Protein AF-A0A354GLH9-F1 (afdb_monomer_lite)

Secondary structure (DSSP, 8-state):
-EE-TTS-SS--EEEEEEEEE-SPPBTTSSS-EE---B-HHHHHHHHHSSS-EEEEEEETTTTEEEEEEE-TT--S-BS-EESTTB--HHHHHHHHHHHHHHHHHS-------S---

Structure (mmCIF, N/CA/C/O backbone):
data_AF-A0A354GLH9-F1
#
_entry.id   AF-A0A354GLH9-F1
#
loop_
_atom_site.group_PDB
_atom_site.id
_atom_site.type_symbol
_atom_site.label_atom_id
_atom_site.label_alt_id
_atom_site.label_comp_id
_atom_site.label_asym_id
_atom_site.label_entity_id
_atom_site.label_seq_id
_atom_site.pdbx_PDB_ins_code
_atom_site.Cartn_x
_atom_site.Cartn_y
_atom_site.Cartn_z
_atom_site.occupancy
_atom_site.B_iso_or_equiv
_atom_site.auth_seq_id
_atom_site.auth_comp_id
_atom_site.auth_asym_id
_atom_site.auth_atom_id
_atom_site.pdbx_PDB_model_num
ATOM 1 N N . MET A 1 1 ? 6.082 -9.699 -3.988 1.00 81.69 1 MET A N 1
ATOM 2 C CA . MET A 1 1 ? 6.495 -8.960 -5.196 1.00 81.69 1 MET A CA 1
ATOM 3 C C . MET A 1 1 ? 5.298 -8.926 -6.119 1.00 81.69 1 MET A C 1
ATOM 5 O O . MET A 1 1 ? 4.568 -9.909 -6.139 1.00 81.69 1 MET A O 1
ATOM 9 N N . VAL A 1 2 ? 5.066 -7.808 -6.795 1.00 87.75 2 VAL A N 1
ATOM 10 C CA . VAL A 1 2 ? 3.996 -7.655 -7.785 1.00 87.75 2 VAL A CA 1
ATOM 11 C C . VAL A 1 2 ? 4.639 -7.186 -9.077 1.00 87.75 2 VAL A C 1
ATOM 13 O O . VAL A 1 2 ? 5.417 -6.235 -9.053 1.00 87.75 2 VAL A O 1
ATOM 16 N N . GLU A 1 3 ? 4.336 -7.865 -10.172 1.00 87.81 3 GLU A N 1
ATOM 17 C CA . GLU A 1 3 ? 4.896 -7.603 -11.495 1.00 87.81 3 GLU A CA 1
ATOM 18 C C . GLU A 1 3 ? 3.868 -6.892 -12.374 1.00 87.81 3 GLU A C 1
ATOM 20 O O . GLU A 1 3 ? 2.664 -7.142 -12.280 1.00 87.81 3 GLU A O 1
ATOM 25 N N . LEU A 1 4 ? 4.344 -5.991 -13.230 1.00 88.00 4 LEU A N 1
ATOM 26 C CA . LEU A 1 4 ? 3.528 -5.363 -14.259 1.00 88.00 4 LEU A CA 1
ATOM 27 C C . LEU A 1 4 ? 3.606 -6.235 -15.509 1.00 88.00 4 LEU A C 1
ATOM 29 O O . LEU A 1 4 ? 4.590 -6.193 -16.246 1.00 88.00 4 LEU A O 1
ATOM 33 N N . VAL A 1 5 ? 2.556 -7.020 -15.733 1.00 85.62 5 VAL A N 1
ATOM 34 C CA . VAL A 1 5 ? 2.383 -7.802 -16.964 1.00 85.62 5 VAL A CA 1
ATOM 35 C C . VAL A 1 5 ? 2.208 -6.845 -18.154 1.00 85.62 5 VAL A C 1
ATOM 37 O O . VAL A 1 5 ? 1.717 -5.725 -17.987 1.00 85.62 5 VAL A O 1
ATOM 40 N N . ASP A 1 6 ? 2.658 -7.267 -19.338 1.00 77.44 6 ASP A N 1
ATOM 41 C CA . ASP A 1 6 ? 2.554 -6.533 -20.613 1.00 77.44 6 ASP A CA 1
ATOM 42 C C . ASP A 1 6 ? 3.274 -5.170 -20.662 1.00 77.44 6 ASP A C 1
ATOM 44 O O . ASP A 1 6 ? 2.949 -4.297 -21.467 1.00 77.44 6 ASP A O 1
ATOM 48 N N . ALA A 1 7 ? 4.284 -4.967 -19.812 1.00 76.94 7 ALA A N 1
ATOM 49 C CA . ALA A 1 7 ? 5.022 -3.705 -19.725 1.00 76.94 7 ALA A CA 1
ATOM 50 C C . ALA A 1 7 ? 6.264 -3.599 -20.643 1.00 76.94 7 ALA A C 1
ATOM 52 O O . ALA A 1 7 ? 6.912 -2.549 -20.647 1.00 76.94 7 ALA A O 1
ATOM 53 N N . GLY A 1 8 ? 6.579 -4.628 -21.442 1.00 73.31 8 GLY A N 1
ATOM 54 C CA . GLY A 1 8 ? 7.678 -4.631 -22.422 1.00 73.31 8 GLY A CA 1
ATOM 55 C C . GLY A 1 8 ? 8.687 -5.773 -22.229 1.00 73.31 8 GLY A C 1
ATOM 56 O O . GLY A 1 8 ? 8.354 -6.804 -21.655 1.00 73.31 8 GLY A O 1
ATOM 57 N N . GLU A 1 9 ? 9.919 -5.594 -22.728 1.00 69.81 9 GLU A N 1
ATOM 58 C CA . GLU A 1 9 ? 10.998 -6.609 -22.670 1.00 69.81 9 GLU A CA 1
ATOM 59 C C . GLU A 1 9 ? 11.558 -6.846 -21.258 1.00 69.81 9 GLU A C 1
ATOM 61 O O . GLU A 1 9 ? 12.045 -7.932 -20.940 1.00 69.81 9 GLU A O 1
ATOM 66 N N . LEU A 1 10 ? 11.503 -5.823 -20.405 1.00 75.94 10 LEU A N 1
ATOM 67 C CA . LEU A 1 10 ? 11.776 -5.927 -18.977 1.00 75.94 10 LEU A CA 1
ATOM 68 C C . LEU A 1 10 ? 10.444 -5.836 -18.241 1.00 75.94 10 LEU A C 1
ATOM 70 O O . LEU A 1 10 ? 9.604 -5.022 -18.616 1.00 75.94 10 LEU A O 1
ATOM 74 N N . THR A 1 11 ? 10.275 -6.638 -17.191 1.00 85.00 11 THR A N 1
ATOM 75 C CA . THR A 1 11 ? 9.060 -6.659 -16.366 1.00 85.00 11 THR A CA 1
ATOM 76 C C . THR A 1 11 ? 9.261 -5.786 -15.118 1.00 85.00 11 THR A C 1
ATOM 78 O O . THR A 1 11 ? 9.877 -6.244 -14.151 1.00 85.00 11 THR A O 1
ATOM 81 N N . PRO A 1 12 ? 8.789 -4.520 -15.099 1.00 90.19 12 PRO A N 1
ATOM 82 C CA . PRO A 1 12 ? 8.690 -3.712 -13.893 1.00 90.19 12 PRO A CA 1
ATOM 83 C C . PRO A 1 12 ? 8.024 -4.465 -12.745 1.00 90.19 12 PRO A C 1
ATOM 85 O O . PRO A 1 12 ? 7.051 -5.192 -12.941 1.00 90.19 12 PRO A O 1
ATOM 88 N N . PHE A 1 13 ? 8.495 -4.227 -11.526 1.00 92.44 13 PHE A N 1
ATOM 89 C CA . PHE A 1 13 ? 7.903 -4.813 -10.329 1.00 92.44 13 PHE A CA 1
ATOM 90 C C . PHE A 1 13 ? 7.911 -3.844 -9.150 1.00 92.44 13 PHE A C 1
ATOM 92 O O . PHE A 1 13 ? 8.647 -2.861 -9.115 1.00 92.44 13 PHE A O 1
ATOM 99 N N . PHE A 1 14 ? 7.119 -4.141 -8.134 1.00 94.75 14 PHE A N 1
ATOM 100 C CA . PHE A 1 14 ? 7.184 -3.453 -6.853 1.00 94.75 14 PHE A CA 1
ATOM 101 C C . PHE A 1 14 ? 6.998 -4.425 -5.693 1.00 94.75 14 PHE A C 1
ATOM 103 O O . PHE A 1 14 ? 6.565 -5.573 -5.852 1.00 94.75 14 PHE A O 1
ATOM 110 N N . PHE A 1 15 ? 7.327 -3.962 -4.492 1.00 95.19 15 PHE A N 1
ATOM 111 C CA . PHE A 1 15 ? 7.044 -4.689 -3.262 1.00 95.19 15 PHE A CA 1
ATOM 112 C C . PHE A 1 15 ? 5.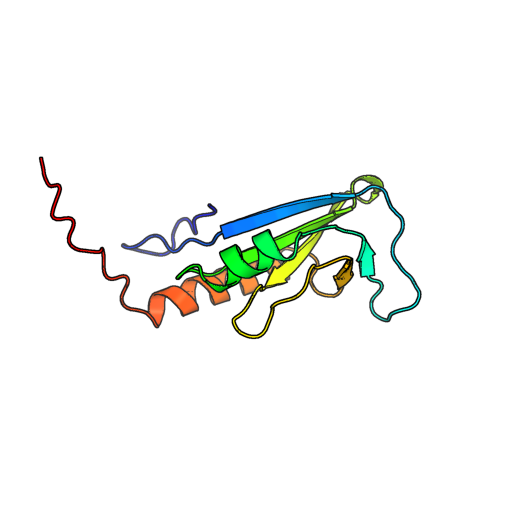909 -4.019 -2.504 1.00 95.19 15 PHE A C 1
ATOM 114 O O . PHE A 1 15 ? 5.879 -2.803 -2.342 1.00 95.19 15 PHE A O 1
ATOM 121 N N . ALA A 1 16 ? 4.979 -4.828 -2.011 1.00 95.75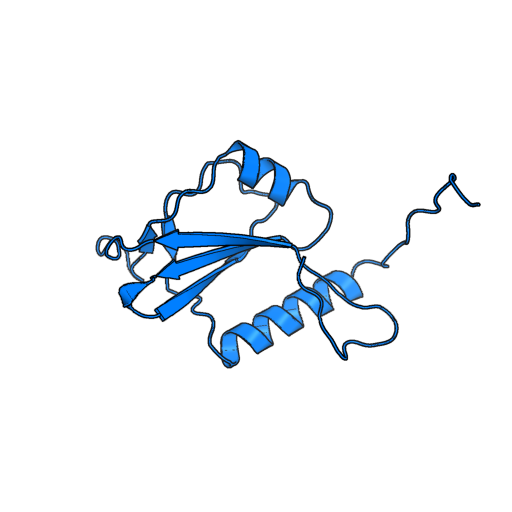 16 ALA A N 1
ATOM 122 C CA . ALA A 1 16 ? 3.895 -4.361 -1.172 1.00 95.75 16 ALA A CA 1
ATOM 123 C C . ALA A 1 16 ? 3.913 -5.104 0.159 1.00 95.75 16 ALA A C 1
ATOM 125 O O . ALA A 1 16 ? 3.979 -6.333 0.192 1.00 95.75 16 ALA A O 1
ATOM 126 N N . GLN A 1 17 ? 3.814 -4.353 1.250 1.00 96.19 17 GLN A N 1
ATOM 127 C CA . GLN A 1 17 ? 3.458 -4.890 2.552 1.00 96.19 17 GLN A CA 1
ATOM 128 C C . GLN A 1 17 ? 1.949 -4.731 2.727 1.00 96.19 17 GLN A C 1
ATOM 130 O O . GLN A 1 17 ? 1.455 -3.625 2.938 1.00 96.19 17 GLN A O 1
ATOM 135 N N . VAL A 1 18 ? 1.220 -5.841 2.656 1.00 96.88 18 VAL A N 1
ATOM 136 C CA . VAL A 1 18 ? -0.230 -5.847 2.874 1.00 96.88 18 VAL A CA 1
ATOM 137 C C . VAL A 1 18 ? -0.522 -6.010 4.368 1.00 96.88 18 VAL A C 1
ATOM 139 O O . VAL A 1 18 ? 0.152 -6.788 5.056 1.00 96.88 18 VAL A O 1
ATOM 142 N N . LYS A 1 19 ? -1.492 -5.251 4.880 1.00 97.75 19 LYS A N 1
ATOM 143 C CA . LYS A 1 19 ? -2.053 -5.357 6.233 1.00 97.75 19 LYS A CA 1
ATOM 144 C C . LYS A 1 19 ? -3.570 -5.217 6.153 1.00 97.75 19 LYS A C 1
ATOM 146 O O . LYS A 1 19 ? -4.050 -4.315 5.478 1.00 97.75 19 LYS A O 1
ATOM 151 N N . SER A 1 20 ? -4.308 -6.061 6.860 1.00 97.06 20 SER A N 1
ATOM 152 C CA . SER A 1 20 ? -5.760 -5.939 6.984 1.00 97.06 20 SER A CA 1
ATOM 153 C C . SER A 1 20 ? -6.161 -5.497 8.391 1.00 97.06 20 SER A C 1
ATOM 155 O O . SER A 1 20 ? -5.361 -5.561 9.333 1.00 97.06 20 SER A O 1
ATOM 157 N N . THR A 1 21 ? -7.383 -4.995 8.519 1.00 97.50 21 THR A N 1
ATOM 158 C CA . THR A 1 21 ? -7.994 -4.620 9.791 1.00 97.50 21 THR A CA 1
ATOM 159 C C . THR A 1 21 ? -9.517 -4.712 9.693 1.00 97.50 21 THR A C 1
ATOM 161 O O . THR A 1 21 ? -10.086 -4.504 8.622 1.00 97.50 21 THR A O 1
ATOM 164 N N . ARG A 1 22 ? -10.160 -4.973 10.833 1.00 97.69 22 ARG A N 1
ATOM 165 C CA . ARG A 1 22 ? -11.607 -4.783 11.071 1.00 97.69 22 ARG A CA 1
ATOM 166 C C . ARG A 1 22 ? -11.886 -3.575 11.967 1.00 97.69 22 ARG A C 1
ATOM 168 O O . ARG A 1 22 ? -12.971 -3.411 12.502 1.00 97.69 22 ARG A O 1
ATOM 175 N N . GLN A 1 23 ? -10.850 -2.790 12.272 1.00 96.75 23 GLN A N 1
ATOM 176 C CA . GLN A 1 23 ? -11.017 -1.594 13.086 1.00 96.75 23 GLN A CA 1
ATOM 177 C C . GLN A 1 23 ? -11.596 -0.474 12.237 1.00 96.75 23 GLN A C 1
ATOM 179 O O . GLN A 1 23 ? -11.0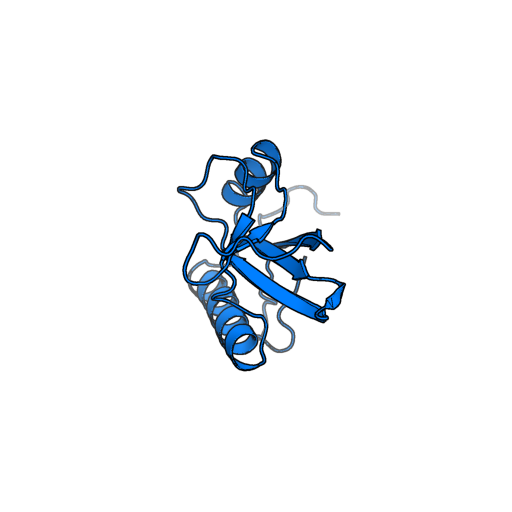37 -0.148 11.188 1.00 96.75 23 GLN A O 1
ATOM 184 N N . GLU A 1 24 ? -12.622 0.165 12.787 1.00 95.62 24 GLU A N 1
ATOM 185 C CA . GLU A 1 24 ? -13.245 1.361 12.238 1.00 95.62 24 GLU A CA 1
ATOM 186 C C . GLU A 1 24 ? -12.229 2.449 11.872 1.00 95.62 24 GLU A C 1
ATOM 188 O O . GLU A 1 24 ? -11.197 2.649 12.531 1.00 95.62 24 GLU A O 1
ATOM 193 N N . PHE A 1 25 ? -12.559 3.222 10.840 1.00 94.88 25 PHE A N 1
ATOM 194 C CA . PHE A 1 25 ? -11.736 4.350 10.426 1.00 94.88 25 PHE A CA 1
ATOM 195 C C . PHE A 1 25 ? -11.595 5.392 11.538 1.00 94.88 25 PHE A C 1
ATOM 197 O O . PHE A 1 25 ? -12.548 5.786 12.211 1.00 94.88 25 PHE A O 1
ATOM 204 N N . THR A 1 26 ? -10.389 5.938 11.677 1.00 92.94 26 THR A N 1
ATOM 205 C CA . THR A 1 26 ? -10.150 7.081 12.557 1.00 92.94 26 THR A CA 1
ATOM 206 C C . THR A 1 26 ? -10.707 8.353 11.911 1.00 92.94 26 THR A C 1
ATOM 208 O O . THR A 1 26 ? -10.100 8.903 10.989 1.00 92.94 26 THR A O 1
ATOM 211 N N . GLN A 1 27 ? -11.845 8.834 12.421 1.00 89.19 27 GLN A N 1
ATOM 212 C CA . GLN A 1 27 ? -12.591 9.994 11.899 1.00 89.19 27 GLN A CA 1
ATOM 213 C C . GLN A 1 27 ? -11.976 11.363 12.253 1.00 89.19 27 GLN A C 1
ATOM 215 O O . GLN A 1 27 ? -12.374 12.387 11.706 1.00 89.19 27 GLN A O 1
ATOM 220 N N . ALA A 1 28 ? -10.980 11.407 13.145 1.00 86.50 28 ALA A N 1
ATOM 221 C CA . ALA A 1 28 ? -10.326 12.648 13.584 1.00 86.50 28 ALA A CA 1
ATOM 222 C C . ALA A 1 28 ? -9.470 13.336 12.494 1.00 86.50 28 ALA A C 1
ATOM 224 O O . ALA A 1 28 ? -8.864 14.375 12.737 1.00 86.50 28 ALA A O 1
ATOM 225 N N . SER A 1 29 ? -9.364 12.749 11.301 1.00 84.38 29 SER A N 1
ATOM 226 C CA . SER A 1 29 ? -8.613 13.277 10.160 1.00 84.38 29 SER A CA 1
ATOM 227 C C . SER A 1 29 ? -9.508 13.332 8.924 1.00 84.38 29 SER A C 1
ATOM 229 O O . SER A 1 29 ? -10.414 12.514 8.782 1.00 84.38 29 SER A O 1
ATOM 231 N N . ARG A 1 30 ? -9.241 14.276 8.013 1.00 87.62 30 ARG A N 1
ATOM 232 C CA . ARG A 1 30 ? -9.874 14.327 6.687 1.00 87.62 30 ARG A CA 1
ATOM 233 C C . ARG A 1 30 ? -8.802 14.208 5.592 1.00 87.62 30 ARG A C 1
ATOM 235 O O . ARG A 1 30 ? -7.936 15.078 5.536 1.00 87.62 30 ARG A O 1
ATOM 242 N N . PRO A 1 31 ? -8.837 13.164 4.742 1.00 89.56 31 PRO A N 1
ATOM 243 C CA . PRO A 1 31 ? -9.782 12.042 4.776 1.00 89.56 31 PRO A CA 1
ATOM 244 C C . PRO A 1 31 ? -9.578 11.145 6.022 1.00 89.56 31 PRO A C 1
ATOM 246 O O . PRO A 1 31 ? -8.514 11.221 6.654 1.00 89.56 31 PRO A O 1
ATOM 249 N N . PRO A 1 32 ? -10.572 10.306 6.386 1.00 94.44 32 PRO A N 1
ATOM 250 C CA . PRO A 1 32 ? -10.441 9.337 7.473 1.00 94.44 32 PRO A CA 1
ATOM 251 C C . PRO A 1 32 ? -9.214 8.445 7.283 1.00 94.44 32 PRO A C 1
ATOM 253 O O . PRO A 1 32 ? -8.727 8.256 6.163 1.00 94.44 32 PRO A O 1
ATOM 256 N N . ARG A 1 33 ? -8.690 7.882 8.371 1.00 96.75 33 ARG A N 1
ATOM 257 C CA . ARG A 1 33 ? -7.512 7.006 8.303 1.00 96.75 33 ARG A CA 1
ATOM 258 C C . ARG A 1 33 ? -7.869 5.566 8.636 1.00 96.75 33 ARG A C 1
ATOM 260 O O . ARG A 1 33 ? -8.581 5.329 9.604 1.00 96.75 33 ARG A O 1
ATOM 267 N N . LEU A 1 34 ? -7.323 4.620 7.878 1.00 97.25 34 LEU A N 1
ATOM 268 C CA . LEU A 1 34 ? -7.450 3.187 8.138 1.00 97.25 34 LEU A CA 1
ATOM 269 C C . LEU A 1 34 ? -6.399 2.753 9.178 1.00 97.25 34 LEU A C 1
ATOM 271 O O . LEU A 1 34 ? -5.201 2.920 8.908 1.00 97.25 34 LEU A O 1
ATOM 275 N N . PRO A 1 35 ? -6.786 2.210 10.348 1.00 97.12 35 PRO A N 1
ATOM 276 C CA . PRO A 1 35 ? -5.834 1.742 11.354 1.00 97.12 35 PRO A CA 1
ATOM 277 C C . PRO A 1 35 ? -5.113 0.468 10.898 1.00 97.12 35 PRO A C 1
ATOM 279 O O . PRO A 1 35 ? -5.698 -0.607 10.837 1.00 97.12 35 PRO A O 1
ATOM 282 N N . ILE A 1 36 ? -3.812 0.565 10.625 1.00 96.31 36 ILE A N 1
ATOM 283 C CA . ILE A 1 36 ? -2.954 -0.585 10.308 1.00 96.31 36 ILE A CA 1
ATOM 284 C C . ILE A 1 36 ? -1.597 -0.425 10.980 1.00 96.31 36 ILE A C 1
ATOM 286 O O . ILE A 1 36 ? -1.105 0.688 11.144 1.00 96.31 36 ILE A O 1
ATOM 290 N N . LYS A 1 37 ? -0.958 -1.536 11.352 1.00 96.44 37 LYS A N 1
ATOM 291 C CA . LYS A 1 37 ? 0.338 -1.512 12.039 1.00 96.44 37 LYS A CA 1
ATOM 292 C C . LYS A 1 37 ? 1.444 -2.037 11.129 1.00 96.44 37 LYS A C 1
ATOM 294 O O . LYS A 1 37 ? 1.475 -3.220 10.792 1.00 96.44 37 LYS A O 1
ATOM 299 N N . VAL A 1 38 ? 2.385 -1.161 10.789 1.00 96.50 38 VAL A N 1
ATOM 300 C CA . VAL A 1 38 ? 3.663 -1.512 10.157 1.00 96.50 38 VAL A CA 1
ATOM 301 C C . VAL A 1 38 ? 4.781 -1.052 11.080 1.00 96.50 38 VAL A C 1
ATOM 303 O O . VAL A 1 38 ? 4.811 0.106 11.508 1.00 96.50 38 VAL A O 1
ATOM 306 N N . SER A 1 39 ? 5.672 -1.976 11.441 1.00 96.94 39 SER A N 1
ATOM 307 C CA . SER A 1 39 ? 6.729 -1.686 12.403 1.00 96.94 39 SER A CA 1
ATOM 308 C C . SER A 1 39 ? 7.749 -0.709 11.821 1.00 96.94 39 SER A C 1
ATOM 310 O O . SER A 1 39 ? 7.954 -0.638 10.611 1.00 96.94 39 SER A O 1
ATOM 312 N N . GLU A 1 40 ? 8.435 0.030 12.689 1.00 96.25 40 GLU A N 1
ATOM 313 C CA . GLU A 1 40 ? 9.529 0.913 12.276 1.00 96.25 40 GLU A CA 1
ATOM 314 C C . GLU A 1 40 ? 10.630 0.151 11.525 1.00 96.25 40 GLU A C 1
ATOM 316 O O . GLU A 1 40 ? 11.156 0.623 10.519 1.00 96.25 40 GLU A O 1
ATOM 321 N N . LYS A 1 41 ? 10.936 -1.066 11.989 1.00 95.88 41 LYS A N 1
ATOM 322 C CA . LYS A 1 41 ? 11.900 -1.970 11.360 1.00 95.88 41 LYS A CA 1
ATOM 323 C C . LYS A 1 41 ? 11.500 -2.308 9.924 1.00 95.88 41 LYS A C 1
ATOM 325 O O . LYS A 1 41 ? 12.360 -2.300 9.046 1.00 95.88 41 LYS A O 1
ATOM 330 N N . ASP A 1 42 ? 10.221 -2.583 9.683 1.00 95.62 42 ASP A N 1
ATOM 331 C CA . ASP A 1 42 ? 9.723 -2.903 8.344 1.00 95.62 42 ASP A CA 1
ATOM 332 C C . ASP A 1 42 ? 9.742 -1.669 7.441 1.00 95.62 42 ASP A C 1
ATOM 334 O O . ASP A 1 42 ? 10.245 -1.756 6.326 1.00 95.62 42 ASP A O 1
ATOM 338 N N . ILE A 1 43 ? 9.317 -0.501 7.941 1.00 96.38 43 ILE A N 1
ATOM 339 C CA . ILE A 1 43 ? 9.404 0.761 7.188 1.00 96.38 43 ILE A CA 1
ATOM 340 C C . ILE A 1 43 ? 10.847 1.048 6.769 1.00 96.38 43 ILE A C 1
ATOM 342 O O . ILE A 1 43 ? 11.097 1.319 5.599 1.00 96.38 43 ILE A O 1
ATOM 346 N N . ARG A 1 44 ? 11.819 0.911 7.680 1.00 94.88 44 ARG A N 1
ATOM 347 C CA . ARG A 1 44 ? 13.243 1.104 7.352 1.00 94.88 44 ARG A CA 1
ATOM 348 C C . ARG A 1 44 ? 13.733 0.137 6.274 1.00 94.88 44 ARG A C 1
ATOM 350 O O . ARG A 1 44 ? 14.468 0.550 5.383 1.00 94.88 44 ARG A O 1
ATOM 357 N N . ARG A 1 45 ? 13.320 -1.134 6.330 1.00 93.94 45 ARG A N 1
ATOM 358 C CA . ARG A 1 45 ? 13.660 -2.138 5.305 1.00 93.94 45 ARG A CA 1
ATOM 359 C C . ARG A 1 45 ? 13.054 -1.800 3.947 1.00 93.94 45 ARG A C 1
ATOM 361 O O . ARG A 1 45 ? 13.739 -1.933 2.943 1.00 93.94 45 ARG A O 1
ATOM 368 N N . MET A 1 46 ? 11.800 -1.357 3.930 1.00 94.88 46 MET A N 1
ATOM 369 C CA . MET A 1 46 ? 11.100 -0.950 2.712 1.00 94.88 46 MET A CA 1
ATOM 370 C C . MET A 1 46 ? 11.758 0.280 2.076 1.00 94.88 46 MET A C 1
ATOM 372 O O . MET A 1 46 ? 12.042 0.268 0.885 1.00 94.88 46 MET A O 1
ATOM 376 N N . VAL A 1 47 ? 12.091 1.298 2.878 1.00 93.88 47 VAL A N 1
ATOM 377 C CA . VAL A 1 47 ? 12.784 2.508 2.408 1.00 93.88 47 VAL A CA 1
ATOM 378 C C . VAL A 1 47 ? 14.172 2.209 1.838 1.00 93.88 47 VAL A C 1
ATOM 380 O O . VAL A 1 47 ? 14.570 2.813 0.846 1.00 93.88 47 VAL A O 1
ATOM 383 N N . ALA A 1 48 ? 14.917 1.289 2.454 1.00 91.56 48 ALA A N 1
ATOM 384 C CA . ALA A 1 48 ? 16.256 0.920 1.999 1.00 91.56 48 ALA A CA 1
ATOM 385 C C . ALA A 1 48 ? 16.256 0.066 0.718 1.00 91.56 48 ALA A C 1
ATOM 387 O O . ALA A 1 48 ? 17.315 -0.150 0.127 1.00 91.56 48 ALA A O 1
ATOM 388 N N . PHE A 1 49 ? 15.100 -0.457 0.302 1.00 90.19 49 PHE A N 1
ATOM 389 C CA . PHE A 1 49 ? 15.025 -1.375 -0.821 1.00 90.19 49 PHE A CA 1
ATOM 390 C C . PHE A 1 49 ? 15.135 -0.617 -2.161 1.00 90.19 49 PHE A C 1
ATOM 392 O O . PHE A 1 49 ? 14.432 0.372 -2.364 1.00 90.19 49 PHE A O 1
ATOM 399 N N . PRO A 1 50 ? 15.975 -1.061 -3.117 1.00 88.88 50 PRO A N 1
ATOM 400 C CA . PRO A 1 50 ? 16.222 -0.340 -4.370 1.00 88.88 50 PRO A CA 1
ATOM 401 C C . PRO A 1 50 ? 15.122 -0.552 -5.433 1.00 88.88 50 PRO A C 1
ATOM 403 O O . PRO A 1 50 ? 15.411 -0.599 -6.625 1.00 88.88 50 PRO A O 1
ATOM 406 N N . ALA A 1 51 ? 13.864 -0.666 -5.012 1.00 90.81 51 ALA A N 1
ATOM 407 C CA . ALA A 1 51 ? 12.679 -0.793 -5.861 1.00 90.81 51 ALA A CA 1
ATOM 408 C C . ALA A 1 51 ? 11.500 -0.038 -5.223 1.00 90.81 51 ALA A C 1
ATOM 410 O O . ALA A 1 51 ? 11.555 0.254 -4.026 1.00 90.81 51 ALA A O 1
ATOM 411 N N . PRO A 1 52 ? 10.417 0.252 -5.966 1.00 94.25 52 PRO A N 1
ATOM 412 C CA . PRO A 1 52 ? 9.229 0.865 -5.389 1.00 94.25 52 PRO A CA 1
ATOM 413 C C . PRO A 1 52 ? 8.651 -0.023 -4.285 1.00 94.25 52 PRO A C 1
ATOM 415 O O . PRO A 1 52 ? 8.487 -1.237 -4.467 1.00 94.25 52 PRO A O 1
ATOM 418 N N . THR A 1 53 ? 8.341 0.581 -3.137 1.00 96.31 53 THR A N 1
ATOM 419 C CA . THR A 1 53 ? 7.717 -0.117 -2.013 1.00 96.31 53 THR A CA 1
ATOM 420 C C . THR A 1 53 ? 6.452 0.596 -1.556 1.00 96.31 53 THR A C 1
ATOM 422 O O . THR A 1 53 ? 6.401 1.823 -1.474 1.00 96.31 53 THR A O 1
ATOM 425 N N . TYR A 1 54 ? 5.414 -0.180 -1.255 1.00 97.00 54 TYR A N 1
ATOM 426 C CA . TYR A 1 54 ? 4.100 0.331 -0.877 1.00 97.00 54 TYR A CA 1
ATOM 427 C C . TYR A 1 54 ? 3.556 -0.410 0.340 1.00 97.00 54 TYR A C 1
ATOM 429 O O . TYR A 1 54 ? 3.825 -1.594 0.545 1.00 97.00 54 TYR A O 1
ATOM 437 N N . VAL A 1 55 ? 2.748 0.273 1.142 1.00 97.38 55 VAL A N 1
ATOM 438 C CA . VAL A 1 55 ? 1.872 -0.361 2.128 1.00 97.38 55 VAL A CA 1
ATOM 439 C C . VAL A 1 55 ? 0.466 -0.387 1.554 1.00 97.38 55 VAL A C 1
ATOM 441 O O . VAL A 1 55 ? -0.034 0.646 1.112 1.00 97.38 55 VAL A O 1
ATOM 444 N N . ILE A 1 56 ? -0.166 -1.558 1.582 1.00 97.94 56 ILE A N 1
ATOM 445 C CA . ILE A 1 56 ? -1.573 -1.725 1.217 1.00 97.94 56 ILE A CA 1
ATOM 446 C C . ILE A 1 56 ? -2.344 -2.063 2.488 1.00 97.94 56 ILE A C 1
ATOM 448 O O . ILE A 1 56 ? -2.066 -3.074 3.134 1.00 97.94 56 ILE A O 1
ATOM 452 N N . GLY A 1 57 ? -3.282 -1.200 2.864 1.00 97.88 57 GLY A N 1
ATOM 453 C CA . GLY A 1 57 ? -4.208 -1.445 3.962 1.00 97.88 57 GLY A CA 1
ATOM 454 C C . GLY A 1 57 ? -5.555 -1.918 3.433 1.00 97.88 57 GLY A C 1
ATOM 455 O O . GLY A 1 57 ? -6.096 -1.278 2.540 1.00 97.88 57 GLY A O 1
ATOM 456 N N . VAL A 1 58 ? -6.094 -3.001 3.985 1.00 98.25 58 VAL A N 1
ATOM 457 C CA . VAL A 1 58 ? -7.414 -3.546 3.631 1.00 98.25 58 VAL A CA 1
ATOM 458 C C . VAL A 1 58 ? -8.358 -3.400 4.823 1.00 98.25 58 VAL A C 1
ATOM 460 O O . VAL A 1 58 ? -8.023 -3.843 5.921 1.00 98.25 58 VAL A O 1
ATOM 463 N N . HIS A 1 59 ? -9.515 -2.775 4.616 1.00 97.94 59 HIS A N 1
ATOM 464 C CA . HIS A 1 59 ? -10.633 -2.828 5.553 1.00 97.94 59 HIS A CA 1
ATOM 465 C C . HIS A 1 59 ? -11.479 -4.050 5.203 1.00 97.94 59 HIS A C 1
ATOM 467 O O . HIS A 1 59 ? -12.058 -4.095 4.120 1.00 97.94 59 HIS A O 1
ATOM 473 N N . GLU A 1 60 ? -11.501 -5.054 6.078 1.00 97.50 60 GLU A N 1
ATOM 474 C CA . GLU A 1 60 ? -12.120 -6.351 5.774 1.00 97.50 60 GLU A CA 1
ATOM 475 C C . GLU A 1 60 ? -13.636 -6.232 5.604 1.00 97.50 60 GLU A C 1
ATOM 477 O O . GLU A 1 60 ? -14.165 -6.708 4.608 1.00 97.50 60 GLU A O 1
ATOM 482 N N . ASP A 1 61 ? -14.316 -5.534 6.515 1.00 96.75 61 ASP A N 1
ATOM 483 C CA . ASP A 1 61 ? -15.786 -5.500 6.540 1.00 96.75 61 ASP A CA 1
ATOM 484 C C . ASP A 1 61 ? -16.391 -4.621 5.434 1.00 96.75 61 ASP A C 1
ATOM 486 O O . ASP A 1 61 ? -17.529 -4.828 5.027 1.00 96.75 61 ASP A O 1
ATOM 490 N N . GLU A 1 62 ? -15.624 -3.650 4.929 1.00 95.88 62 GLU A N 1
ATOM 491 C CA . GLU A 1 62 ? -16.057 -2.818 3.794 1.00 95.88 62 GLU A CA 1
ATOM 492 C C . GLU A 1 62 ? -15.503 -3.331 2.460 1.00 95.88 62 GLU A C 1
ATOM 494 O O . GLU A 1 62 ? -15.839 -2.779 1.420 1.00 95.88 62 GLU A O 1
ATOM 499 N N . GLU A 1 63 ? -14.638 -4.352 2.478 1.00 96.62 63 GLU A N 1
ATOM 500 C CA . GLU A 1 63 ? -13.961 -4.905 1.296 1.00 96.62 63 GLU A CA 1
ATOM 501 C C . GLU A 1 63 ? -13.177 -3.858 0.478 1.00 96.62 63 GLU A C 1
ATOM 503 O O . GLU A 1 63 ? -13.041 -3.943 -0.744 1.00 96.62 63 GLU A O 1
ATOM 508 N N . ARG A 1 64 ? -12.611 -2.857 1.163 1.00 97.12 64 ARG A N 1
ATOM 509 C CA . ARG A 1 64 ? -11.892 -1.731 0.542 1.00 97.12 64 ARG A CA 1
ATOM 510 C C . ARG A 1 64 ? -10.405 -1.795 0.822 1.00 97.12 64 ARG A C 1
ATOM 512 O O . ARG A 1 64 ? -9.979 -2.107 1.934 1.00 97.12 64 ARG A O 1
ATOM 519 N N . ALA A 1 65 ? -9.595 -1.434 -0.167 1.00 97.75 65 ALA A N 1
ATOM 520 C CA . ALA A 1 65 ? -8.143 -1.423 -0.047 1.00 97.75 65 ALA A CA 1
ATOM 521 C C . ALA A 1 65 ? -7.561 -0.052 -0.397 1.00 97.75 65 ALA A C 1
ATOM 523 O O . ALA A 1 65 ? -8.043 0.621 -1.300 1.00 97.75 65 ALA A O 1
ATOM 524 N N . PHE A 1 66 ? -6.502 0.357 0.295 1.00 97.62 66 PHE A N 1
ATOM 525 C CA . PHE A 1 66 ? -5.872 1.670 0.156 1.00 97.62 66 PHE A CA 1
ATOM 526 C C . PHE A 1 66 ? -4.358 1.519 0.075 1.00 97.62 66 PHE A C 1
ATOM 528 O O . PHE A 1 66 ? -3.780 0.706 0.798 1.00 97.62 66 PHE A O 1
ATOM 535 N N . VAL A 1 67 ? -3.705 2.311 -0.774 1.00 96.88 67 VAL A N 1
ATOM 536 C CA . VAL A 1 67 ? -2.261 2.221 -1.027 1.00 96.88 67 VAL A CA 1
ATOM 537 C C . VAL A 1 67 ? -1.528 3.492 -0.608 1.00 96.88 67 VAL A C 1
ATOM 539 O O . VAL A 1 67 ? -1.986 4.604 -0.845 1.00 96.88 67 VAL A O 1
ATOM 542 N N . VAL A 1 68 ? -0.358 3.335 0.010 1.00 95.75 68 VAL A N 1
ATOM 543 C CA . VAL A 1 68 ? 0.559 4.439 0.324 1.00 95.75 68 VAL A CA 1
ATOM 544 C C . VAL A 1 68 ? 1.980 4.046 -0.060 1.00 95.75 68 VAL A C 1
ATOM 546 O O . VAL A 1 68 ? 2.459 2.982 0.334 1.00 95.75 68 VAL A O 1
ATOM 549 N N . SER A 1 69 ? 2.667 4.910 -0.807 1.00 95.31 69 SER A N 1
ATOM 550 C CA . SER A 1 69 ? 4.090 4.749 -1.122 1.00 95.31 69 SER A CA 1
ATOM 551 C C . SER A 1 69 ? 4.947 4.889 0.134 1.00 95.31 69 SER A C 1
ATOM 553 O O . SER A 1 69 ? 4.762 5.829 0.910 1.00 95.31 69 SER A O 1
ATOM 555 N N . VAL A 1 70 ? 5.932 4.012 0.298 1.00 92.81 70 VAL A N 1
ATOM 556 C CA . VAL A 1 70 ? 6.970 4.145 1.322 1.00 92.81 70 VAL A CA 1
ATOM 557 C C . VAL A 1 70 ? 8.232 4.702 0.666 1.00 92.81 70 VAL A C 1
ATOM 559 O O . VAL A 1 70 ? 8.780 4.095 -0.249 1.00 92.81 70 VAL A O 1
ATOM 562 N N . HIS A 1 71 ? 8.686 5.877 1.110 1.00 86.56 71 HIS A N 1
ATOM 563 C CA . HIS A 1 71 ? 9.779 6.615 0.462 1.00 86.56 71 HIS A CA 1
ATOM 564 C C . HIS A 1 71 ? 10.828 7.155 1.447 1.00 86.56 71 HIS A C 1
ATOM 566 O O . HIS A 1 71 ? 10.609 7.189 2.656 1.00 86.56 71 HIS A O 1
ATOM 572 N N . GLY A 1 72 ? 11.961 7.618 0.897 1.00 72.31 72 GLY A N 1
ATOM 573 C CA . GLY A 1 72 ? 13.247 7.923 1.557 1.00 72.31 72 GLY A CA 1
ATOM 574 C C . GLY A 1 72 ? 13.245 8.736 2.855 1.00 72.31 72 GLY A C 1
ATOM 575 O O . GLY A 1 72 ? 14.194 8.657 3.626 1.00 72.31 72 GLY A O 1
ATOM 576 N N . THR A 1 73 ? 12.196 9.508 3.121 1.00 83.38 73 THR A N 1
ATOM 577 C CA . THR A 1 73 ? 12.074 10.341 4.327 1.00 83.38 73 THR A CA 1
ATOM 578 C C . THR A 1 73 ? 11.318 9.651 5.465 1.00 83.38 73 THR A C 1
ATOM 580 O O . THR A 1 73 ? 11.284 10.163 6.585 1.00 83.38 73 THR A O 1
ATOM 583 N N . MET A 1 74 ? 10.714 8.486 5.216 1.00 90.12 74 MET A N 1
ATOM 584 C CA . MET A 1 74 ? 9.980 7.729 6.224 1.00 90.12 74 MET A CA 1
ATOM 585 C C . MET A 1 74 ? 10.933 6.926 7.110 1.00 90.12 74 MET A C 1
ATOM 587 O O . MET A 1 74 ? 11.772 6.168 6.639 1.00 90.12 74 MET A O 1
ATOM 591 N N . SER A 1 75 ? 10.781 7.063 8.424 1.00 88.75 75 SER A N 1
ATOM 592 C CA . SER A 1 75 ? 11.654 6.379 9.388 1.00 88.75 75 SER A CA 1
ATOM 593 C C . SER A 1 75 ? 10.938 5.867 10.631 1.00 88.75 75 SER A C 1
ATOM 595 O O . SER A 1 75 ? 11.572 5.197 11.440 1.00 88.75 75 SER A O 1
ATOM 597 N N . LYS A 1 76 ? 9.642 6.168 10.783 1.00 94.19 76 LYS A N 1
ATOM 598 C CA . LYS A 1 76 ? 8.815 5.831 11.950 1.00 94.19 76 LYS A CA 1
ATOM 599 C C . LYS A 1 76 ? 7.812 4.730 11.611 1.00 94.19 76 LYS A C 1
ATOM 601 O O . LYS A 1 76 ? 7.431 4.567 10.455 1.00 94.19 76 LYS A O 1
ATOM 606 N N . ALA A 1 77 ? 7.345 4.017 12.635 1.00 94.81 77 ALA A N 1
ATOM 607 C CA . ALA A 1 77 ? 6.242 3.068 12.500 1.00 94.81 77 ALA A CA 1
ATOM 608 C C . ALA A 1 77 ? 4.976 3.741 11.936 1.00 94.81 77 ALA A C 1
ATOM 610 O O . ALA A 1 77 ? 4.624 4.857 12.328 1.00 94.81 77 ALA A O 1
ATOM 611 N N . VAL A 1 78 ? 4.253 3.028 11.071 1.00 94.69 78 VAL A N 1
ATOM 612 C CA . VAL A 1 78 ? 2.955 3.464 10.540 1.00 94.69 78 VAL A CA 1
ATOM 613 C C . VAL A 1 78 ? 1.858 2.799 11.365 1.00 94.69 78 VAL A C 1
ATOM 615 O O . VAL A 1 78 ? 1.812 1.575 11.466 1.00 94.69 78 VAL A O 1
ATOM 618 N N . ARG A 1 79 ? 1.002 3.614 11.993 1.00 95.19 79 ARG A N 1
ATOM 619 C CA . ARG A 1 79 ? -0.140 3.159 12.817 1.00 95.19 79 ARG A CA 1
ATOM 620 C C . ARG A 1 79 ? -1.495 3.324 12.128 1.00 95.19 79 ARG A C 1
ATOM 622 O O . ARG A 1 79 ? -2.494 2.780 12.588 1.00 95.19 79 ARG A O 1
ATOM 629 N N . SER A 1 80 ? -1.527 4.097 11.051 1.00 95.81 80 SER A N 1
ATOM 630 C CA . SER A 1 80 ? -2.683 4.253 10.182 1.00 95.81 80 SER A CA 1
ATOM 631 C C . SER A 1 80 ? -2.255 4.851 8.847 1.00 95.81 80 SER A C 1
ATOM 633 O O . SER A 1 80 ? -1.274 5.602 8.782 1.00 95.81 80 SER A O 1
ATOM 635 N N . ILE A 1 81 ? -3.010 4.567 7.792 1.00 95.69 81 ILE A N 1
ATOM 636 C CA . ILE A 1 81 ? -2.813 5.153 6.460 1.00 95.69 81 ILE A CA 1
ATOM 637 C C . ILE A 1 81 ? -4.013 6.004 6.053 1.00 95.69 81 ILE A C 1
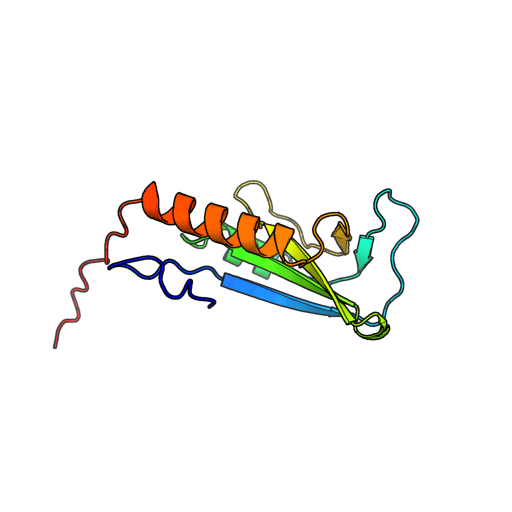ATOM 639 O O . ILE A 1 81 ? -5.102 5.857 6.598 1.00 95.69 81 ILE A O 1
ATOM 643 N N . THR A 1 82 ? -3.795 6.933 5.127 1.00 94.75 82 THR A N 1
ATOM 644 C CA . THR A 1 82 ? -4.869 7.747 4.542 1.00 94.75 82 THR A CA 1
ATOM 645 C C . THR A 1 82 ? -5.813 6.883 3.704 1.00 94.75 82 THR A C 1
ATOM 647 O O . THR A 1 82 ? -5.353 5.979 3.011 1.00 94.75 82 THR A O 1
ATOM 650 N N . THR A 1 83 ? -7.114 7.180 3.730 1.00 95.69 83 THR A N 1
ATOM 651 C CA . THR A 1 83 ? -8.098 6.576 2.808 1.00 95.69 83 THR A CA 1
ATOM 652 C C . THR A 1 83 ? -8.196 7.310 1.467 1.00 95.69 83 THR A C 1
ATOM 654 O O . THR A 1 83 ? -8.937 6.896 0.586 1.00 95.69 83 THR A O 1
ATOM 657 N N . GLY A 1 84 ? -7.419 8.381 1.264 1.00 94.81 84 GLY A N 1
ATOM 658 C CA . GLY A 1 84 ? -7.455 9.182 0.031 1.00 94.81 84 GLY A CA 1
ATOM 659 C C . GLY A 1 84 ? -6.906 8.493 -1.227 1.00 94.81 84 GLY A C 1
ATOM 660 O O . GLY A 1 84 ? -6.972 9.068 -2.309 1.00 94.81 84 GLY A O 1
ATOM 661 N N . HIS A 1 85 ? -6.349 7.288 -1.097 1.00 95.69 85 HIS A N 1
ATOM 662 C CA . HIS A 1 85 ? -5.741 6.522 -2.189 1.00 95.69 85 HIS A CA 1
ATOM 663 C C . HIS A 1 85 ? -6.312 5.102 -2.232 1.00 95.69 85 HIS A C 1
ATOM 665 O O . HIS A 1 85 ? -5.590 4.112 -2.120 1.00 95.69 85 HIS A O 1
ATOM 671 N N . GLU A 1 86 ? -7.634 5.010 -2.334 1.00 97.44 86 GLU A N 1
ATOM 672 C CA . GLU A 1 86 ? -8.340 3.742 -2.507 1.00 97.44 86 GLU A CA 1
ATOM 673 C C . GLU A 1 86 ? -7.944 3.063 -3.826 1.00 97.44 86 GLU A C 1
ATOM 675 O O . GLU A 1 86 ? -7.795 3.726 -4.856 1.00 97.44 86 GLU A O 1
ATOM 680 N N . LEU A 1 87 ? -7.759 1.742 -3.798 1.00 96.19 87 LEU A N 1
ATOM 681 C CA . LEU A 1 87 ? -7.388 0.903 -4.936 1.00 96.19 87 LEU A CA 1
ATOM 682 C C . LEU A 1 87 ? -8.583 0.687 -5.868 1.00 96.19 87 LEU A C 1
ATOM 684 O O . LEU A 1 87 ? -9.153 -0.394 -5.967 1.00 96.19 87 LEU A O 1
ATOM 688 N N . THR A 1 88 ? -8.936 1.745 -6.585 1.00 96.50 88 THR A N 1
ATOM 689 C CA . THR A 1 88 ? -9.887 1.722 -7.697 1.00 96.50 88 THR A CA 1
ATOM 690 C C . THR A 1 88 ? -9.160 1.462 -9.019 1.00 96.50 88 THR A C 1
ATOM 692 O O . THR A 1 88 ? -7.932 1.539 -9.100 1.00 96.50 88 THR A O 1
ATOM 695 N N . CYS A 1 89 ? -9.909 1.233 -10.103 1.00 95.12 89 CYS A N 1
ATOM 696 C CA . CYS A 1 89 ? -9.335 1.138 -11.452 1.00 95.12 89 CYS A CA 1
ATOM 697 C C . CYS A 1 89 ? -8.492 2.370 -11.831 1.00 95.12 89 CYS A C 1
ATOM 699 O O . CYS A 1 89 ? -7.492 2.247 -12.536 1.00 95.12 89 CYS A O 1
ATOM 701 N N . GLU A 1 90 ? -8.882 3.562 -11.372 1.00 95.56 90 GLU A N 1
ATOM 702 C CA . GLU A 1 90 ? -8.135 4.793 -11.624 1.00 95.56 90 GLU A CA 1
ATOM 703 C C . GLU A 1 90 ? -6.802 4.801 -10.868 1.00 95.56 90 GLU A C 1
ATOM 705 O O . GLU A 1 90 ? -5.747 5.026 -11.467 1.00 95.56 90 GLU A O 1
ATOM 710 N N . THR A 1 91 ? -6.827 4.501 -9.567 1.00 95.31 91 THR A N 1
ATOM 711 C CA . THR A 1 91 ? -5.615 4.44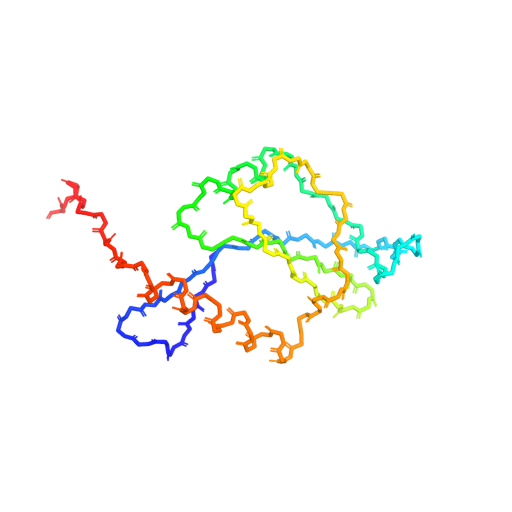9 -8.740 1.00 95.31 91 THR A CA 1
ATOM 712 C C . THR A 1 91 ? -4.673 3.339 -9.198 1.00 95.31 91 THR A C 1
ATOM 714 O O . THR A 1 91 ? -3.463 3.548 -9.220 1.00 95.31 91 THR A O 1
ATOM 717 N N . LEU A 1 92 ? -5.195 2.193 -9.646 1.00 94.44 92 LEU A N 1
ATOM 718 C CA . LEU A 1 92 ? -4.388 1.109 -10.214 1.00 94.44 92 LEU A CA 1
ATOM 719 C C . LEU A 1 92 ? -3.658 1.538 -11.493 1.00 94.44 92 LEU A C 1
ATOM 721 O O . LEU A 1 92 ? -2.476 1.240 -11.638 1.00 94.44 92 LEU A O 1
ATOM 725 N N . LYS A 1 93 ? -4.308 2.295 -12.390 1.00 95.06 93 LYS A N 1
ATOM 726 C CA . LYS A 1 93 ? -3.638 2.872 -13.573 1.00 95.06 93 LYS A CA 1
ATOM 727 C C . LYS A 1 93 ? -2.525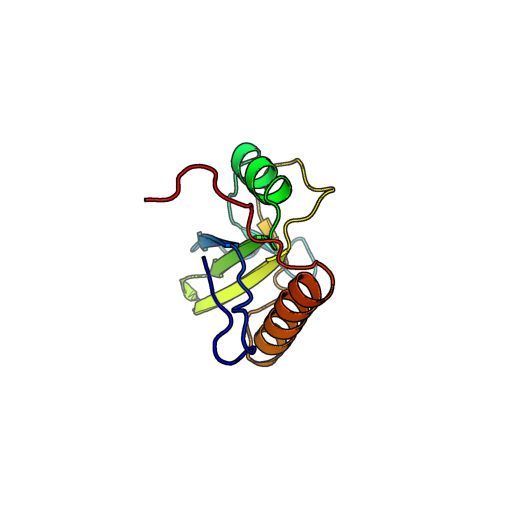 3.843 -13.177 1.00 95.06 93 LYS A C 1
ATOM 729 O O . LYS A 1 93 ? -1.456 3.831 -13.785 1.00 95.06 93 LYS A O 1
ATOM 734 N N . ARG A 1 94 ? -2.754 4.676 -12.154 1.00 95.50 94 ARG A N 1
ATOM 735 C CA . ARG A 1 94 ? -1.732 5.595 -11.622 1.00 95.50 94 ARG A CA 1
ATOM 736 C C . ARG A 1 94 ? -0.549 4.830 -11.025 1.00 95.50 94 ARG A C 1
ATOM 738 O O . ARG A 1 94 ? 0.584 5.139 -11.375 1.00 95.50 94 ARG A O 1
ATOM 745 N N . LEU A 1 95 ? -0.813 3.805 -10.213 1.00 95.19 95 LEU A N 1
ATOM 746 C CA . LEU A 1 95 ? 0.206 2.921 -9.638 1.00 95.19 95 LEU A CA 1
ATOM 747 C C . LEU A 1 95 ? 1.022 2.218 -10.732 1.00 95.19 95 LEU A C 1
ATOM 749 O O . LEU A 1 95 ? 2.247 2.196 -10.664 1.00 95.19 95 LEU A O 1
ATOM 753 N N . TRP A 1 96 ? 0.357 1.689 -11.763 1.00 94.00 96 TRP A N 1
ATOM 754 C CA . TRP A 1 96 ? 1.025 1.055 -12.901 1.00 94.00 96 TRP A CA 1
ATOM 755 C C . TRP A 1 96 ? 1.961 2.036 -13.619 1.00 94.00 96 TRP A C 1
ATOM 757 O O . TRP A 1 96 ? 3.129 1.721 -13.847 1.00 94.00 96 TRP A O 1
ATOM 767 N N . ASN A 1 97 ? 1.486 3.251 -13.913 1.00 94.12 97 ASN A N 1
ATOM 768 C CA . ASN A 1 97 ? 2.313 4.288 -14.531 1.00 94.12 97 ASN A CA 1
ATOM 769 C C . ASN A 1 97 ? 3.500 4.669 -13.638 1.00 94.12 97 ASN A C 1
ATOM 771 O O . ASN A 1 97 ? 4.619 4.750 -14.130 1.00 94.12 97 ASN A O 1
ATOM 775 N N . GLU A 1 98 ? 3.285 4.861 -12.336 1.00 93.88 98 GLU A N 1
ATOM 776 C CA . GLU A 1 98 ? 4.341 5.220 -11.384 1.00 93.88 98 GLU A CA 1
ATOM 777 C C . GLU A 1 98 ? 5.453 4.164 -11.336 1.00 93.88 98 GLU A C 1
ATOM 779 O O . GLU A 1 98 ? 6.634 4.497 -11.458 1.00 93.88 98 GLU A O 1
ATOM 784 N N . VAL A 1 99 ? 5.085 2.884 -11.225 1.00 93.25 99 VAL A N 1
ATOM 785 C CA . VAL A 1 99 ? 6.055 1.783 -11.199 1.00 93.25 99 VAL A CA 1
ATOM 786 C C . VAL A 1 99 ? 6.785 1.680 -12.536 1.00 93.25 99 VAL A C 1
ATOM 788 O O . VAL A 1 99 ? 8.012 1.565 -12.549 1.00 93.25 99 VAL A O 1
ATOM 791 N N . ARG A 1 100 ? 6.073 1.775 -13.666 1.00 91.56 100 ARG A N 1
ATOM 792 C CA . ARG A 1 100 ? 6.703 1.763 -14.994 1.00 91.56 100 ARG A CA 1
ATOM 793 C C . ARG A 1 100 ? 7.710 2.901 -15.145 1.00 91.56 100 ARG A C 1
ATOM 795 O O . ARG A 1 100 ? 8.823 2.675 -15.608 1.00 91.56 100 ARG A O 1
ATOM 802 N N . GLU A 1 101 ? 7.341 4.112 -14.740 1.00 91.12 101 GLU A N 1
ATOM 803 C CA . GLU A 1 101 ? 8.198 5.294 -14.828 1.00 91.12 101 GLU A CA 1
ATOM 804 C C . GLU A 1 101 ? 9.423 5.201 -13.912 1.00 91.12 101 GLU A C 1
ATOM 806 O O . GLU A 1 101 ? 10.525 5.561 -14.330 1.00 91.12 101 GLU A O 1
ATOM 811 N N . PHE A 1 102 ? 9.280 4.652 -12.700 1.00 90.88 102 PHE A N 1
ATOM 812 C CA . PHE A 1 102 ? 10.419 4.397 -11.813 1.00 90.88 102 PHE A CA 1
ATOM 813 C C . PHE A 1 102 ? 11.489 3.536 -12.496 1.00 90.88 102 PHE A C 1
ATOM 815 O O . PHE A 1 102 ? 12.673 3.878 -12.466 1.00 90.88 102 PHE A O 1
ATOM 822 N N . TRP A 1 103 ? 11.072 2.437 -13.131 1.00 89.06 103 TRP A N 1
ATOM 823 C CA . TRP A 1 103 ? 11.982 1.511 -13.809 1.00 89.06 103 TRP A CA 1
ATOM 824 C C . TRP A 1 103 ? 12.437 1.986 -15.182 1.00 89.06 103 TRP A C 1
ATOM 826 O O . TRP A 1 103 ? 13.501 1.587 -15.629 1.00 89.06 103 TRP A O 1
ATOM 836 N N . ARG A 1 104 ? 11.686 2.863 -15.850 1.00 86.81 104 ARG A N 1
ATOM 837 C CA . ARG A 1 104 ? 12.152 3.507 -17.084 1.00 86.81 104 ARG A CA 1
ATOM 838 C C . ARG A 1 104 ? 13.304 4.476 -16.809 1.00 86.81 104 ARG A C 1
ATOM 840 O O . ARG A 1 104 ? 14.249 4.544 -17.584 1.00 86.81 104 ARG A O 1
ATOM 847 N N . ASN A 1 105 ? 13.227 5.209 -15.698 1.00 84.50 105 ASN A N 1
ATOM 848 C CA . ASN A 1 105 ? 14.215 6.230 -15.334 1.00 84.50 105 ASN A CA 1
ATOM 849 C C . ASN A 1 105 ? 15.463 5.661 -14.645 1.00 84.50 105 ASN A C 1
ATOM 851 O O . ASN A 1 105 ? 16.473 6.352 -14.519 1.00 84.50 105 ASN A O 1
ATOM 855 N N . ARG A 1 106 ? 15.409 4.413 -14.180 1.00 77.12 106 ARG A N 1
ATOM 856 C CA . ARG A 1 106 ? 16.565 3.682 -13.667 1.00 77.12 106 ARG A CA 1
ATOM 857 C C . ARG A 1 106 ? 16.877 2.581 -14.657 1.00 77.12 106 ARG A C 1
ATOM 859 O O . ARG A 1 106 ? 16.097 1.645 -14.735 1.00 77.12 106 ARG A O 1
ATOM 866 N N . GLU A 1 107 ? 18.007 2.648 -15.363 1.00 66.56 107 GLU A N 1
ATOM 867 C CA . GLU A 1 107 ? 18.514 1.469 -16.074 1.00 66.56 107 GLU A CA 1
ATOM 868 C C . GLU A 1 107 ? 18.421 0.278 -15.113 1.00 66.56 107 GLU A C 1
ATOM 870 O O . GLU A 1 107 ? 19.075 0.282 -14.065 1.00 66.56 107 GLU A O 1
ATOM 875 N N . MET A 1 108 ? 17.554 -0.694 -15.418 1.00 64.50 108 MET A N 1
ATOM 876 C CA . MET A 1 108 ? 17.431 -1.947 -14.676 1.00 64.50 108 MET A CA 1
ATOM 877 C C . MET A 1 108 ? 18.738 -2.717 -14.880 1.00 64.50 108 MET A C 1
ATOM 879 O O . MET A 1 108 ? 18.831 -3.654 -15.672 1.00 64.50 108 MET A O 1
ATOM 883 N N . LYS A 1 109 ? 19.801 -2.282 -14.203 1.00 59.50 109 LYS A N 1
ATOM 884 C CA . LYS A 1 109 ? 21.081 -2.968 -14.216 1.00 59.50 109 LYS A CA 1
ATOM 885 C C . LYS A 1 109 ? 20.863 -4.255 -13.453 1.00 59.50 109 LYS A C 1
ATOM 887 O O . LYS A 1 109 ? 20.786 -4.248 -12.226 1.00 59.50 109 LYS A O 1
ATOM 892 N N . ARG A 1 110 ? 20.742 -5.362 -14.189 1.00 55.38 110 ARG A N 1
ATOM 893 C CA . ARG A 1 110 ? 20.959 -6.690 -13.617 1.00 55.38 110 ARG A CA 1
ATOM 894 C C . ARG A 1 110 ? 22.332 -6.627 -12.950 1.00 55.38 110 ARG A C 1
ATOM 896 O O . ARG A 1 110 ? 23.303 -6.353 -13.659 1.00 55.38 110 ARG A O 1
ATOM 903 N N . PRO A 1 111 ? 22.442 -6.808 -11.625 1.00 56.50 111 PRO A N 1
ATOM 904 C CA . PRO A 1 111 ? 23.748 -6.980 -11.022 1.00 56.50 111 PRO A CA 1
ATOM 905 C C . PRO A 1 111 ? 24.399 -8.152 -11.750 1.00 56.50 111 PRO A C 1
ATOM 907 O O . PRO A 1 111 ? 23.803 -9.227 -11.842 1.00 56.50 111 PRO A O 1
ATOM 910 N N . THR A 1 112 ? 25.570 -7.935 -12.338 1.00 58.03 112 THR A N 1
ATOM 911 C CA . THR A 1 112 ? 26.397 -9.024 -12.846 1.00 58.03 112 THR A CA 1
ATOM 912 C C . THR A 1 112 ? 26.683 -9.943 -11.663 1.00 58.03 112 THR A C 1
ATOM 914 O O . THR A 1 112 ? 27.436 -9.593 -10.756 1.00 58.03 112 THR A O 1
ATOM 917 N N . SER A 1 113 ? 25.999 -11.088 -11.613 1.00 66.75 113 SER A N 1
ATOM 918 C CA . SER A 1 113 ? 26.269 -12.107 -10.604 1.00 66.75 113 SER A CA 1
ATOM 919 C C . SER A 1 113 ? 27.612 -12.741 -10.928 1.00 66.75 113 SER A C 1
ATOM 921 O O . SER A 1 113 ? 27.838 -13.162 -12.059 1.00 66.75 113 SER A O 1
ATOM 923 N N . LEU A 1 114 ? 28.492 -12.826 -9.934 1.00 67.75 114 LEU A N 1
ATOM 924 C CA . LEU A 1 114 ? 29.719 -13.619 -10.027 1.00 67.75 114 LEU A CA 1
ATOM 925 C C . LEU A 1 114 ? 29.458 -15.111 -9.762 1.00 67.75 114 LEU A C 1
ATOM 927 O O . LEU A 1 114 ? 30.327 -15.938 -10.012 1.00 67.75 114 LEU A O 1
ATOM 931 N N . PHE A 1 115 ? 28.258 -15.461 -9.288 1.00 69.75 115 PHE A N 1
ATOM 932 C CA . PHE A 1 115 ? 27.776 -16.837 -9.221 1.00 69.75 115 PHE A CA 1
ATOM 933 C C . PHE A 1 115 ? 27.028 -17.142 -10.522 1.00 69.75 115 PHE A C 1
ATOM 935 O O . PHE A 1 115 ? 25.810 -16.959 -10.601 1.00 69.75 115 PHE A O 1
ATOM 942 N N . LEU A 1 116 ? 27.774 -17.517 -11.558 1.00 58.62 116 LEU A N 1
ATOM 943 C CA . LEU A 1 116 ? 27.243 -18.133 -12.774 1.00 58.62 116 LEU A CA 1
ATOM 944 C C . LEU A 1 116 ? 27.558 -19.631 -12.711 1.00 58.62 116 LEU A C 1
ATOM 946 O O . LEU A 1 116 ? 28.595 -20.012 -12.168 1.00 58.62 116 LEU A O 1
ATOM 950 N N . ASN A 1 117 ? 26.627 -20.449 -13.199 1.00 46.62 117 ASN A N 1
ATOM 951 C CA . ASN A 1 117 ? 26.782 -21.901 -13.304 1.00 46.62 117 ASN A CA 1
ATOM 952 C C . ASN A 1 117 ? 27.722 -22.262 -14.460 1.00 46.62 117 ASN A C 1
ATOM 954 O O . ASN A 1 117 ? 27.666 -21.534 -15.480 1.00 46.62 117 ASN A O 1
#

pLDDT: mean 89.53, std 11.07, range [46.62, 98.25]

Sequence (117 aa):
MVELVDAGELTPFFFAQVKSTRQEFTQASRPPRLPIKVSEKDIRRMVAFPAPTYVIGVHEDEERAFVVSVHGTMSKAVRSITTGHELTCETLKRLWNEVREFWRNREMKRPTSLFLN

Foldseek 3Di:
DAWDPPLPPDIFDEEEDEFEDQDDWQVPDVVTWAFTKDALVRLVVQQPDLAWYWYWYANVVVRWIFIDTRYNVDRGIDGIGGPPGIPDPVSVVVVSVVRSVSCVVDPPPPPPDPPDD

Radius of gyration: 16.06 Å; chains: 1; bounding box: 46×36×36 Å